Protein AF-A0A1G6W6Q6-F1 (afdb_monomer)

Radius of gyration: 18.56 Å; Cα contacts (8 Å, |Δi|>4): 272; chains: 1; bounding box: 42×44×49 Å

Structure (mmCIF, N/CA/C/O backbone):
data_AF-A0A1G6W6Q6-F1
#
_entry.id   AF-A0A1G6W6Q6-F1
#
loop_
_atom_site.group_PDB
_atom_site.id
_atom_site.type_symbol
_atom_site.label_atom_id
_atom_site.label_alt_id
_atom_site.label_comp_id
_atom_site.label_asym_id
_atom_site.label_entity_id
_atom_site.label_seq_id
_atom_site.pdbx_PDB_ins_code
_atom_site.Cartn_x
_atom_site.Cartn_y
_atom_site.Cartn_z
_atom_site.occupancy
_atom_site.B_iso_or_equiv
_atom_site.auth_seq_id
_atom_site.auth_comp_id
_atom_site.auth_asym_id
_atom_site.auth_atom_id
_atom_site.pdbx_PDB_model_num
ATOM 1 N N . MET A 1 1 ? -20.310 -3.390 26.754 1.00 44.12 1 MET A N 1
ATOM 2 C CA . MET A 1 1 ? -19.167 -2.464 26.661 1.00 44.12 1 MET A CA 1
ATOM 3 C C . MET A 1 1 ? -19.163 -1.954 25.241 1.00 44.12 1 MET A C 1
ATOM 5 O O . MET A 1 1 ? -19.332 -2.771 24.347 1.00 44.12 1 MET A O 1
ATOM 9 N N . VAL A 1 2 ? -19.128 -0.638 25.057 1.00 47.34 2 VAL A N 1
ATOM 10 C CA . VAL A 1 2 ? -18.984 -0.037 23.727 1.00 47.34 2 VAL A CA 1
ATOM 11 C C . VAL A 1 2 ? -17.555 -0.328 23.286 1.00 47.34 2 VAL A C 1
ATOM 13 O O . VAL A 1 2 ? -16.639 -0.127 24.080 1.00 47.34 2 VAL A O 1
ATOM 16 N N . ASP A 1 3 ? -17.380 -0.881 22.092 1.00 58.12 3 ASP A N 1
ATOM 17 C CA . ASP A 1 3 ? -16.055 -1.062 21.509 1.00 58.12 3 ASP A CA 1
ATOM 18 C C . ASP A 1 3 ? -15.496 0.328 21.179 1.00 58.12 3 ASP A C 1
ATOM 20 O O . ASP A 1 3 ? -16.006 1.016 20.298 1.00 58.12 3 ASP A O 1
ATOM 24 N N . GLU A 1 4 ? -14.501 0.784 21.940 1.00 55.19 4 GLU A N 1
ATOM 25 C CA . GLU A 1 4 ? -13.893 2.104 21.748 1.00 55.19 4 GLU A CA 1
ATOM 26 C C . GLU A 1 4 ? -1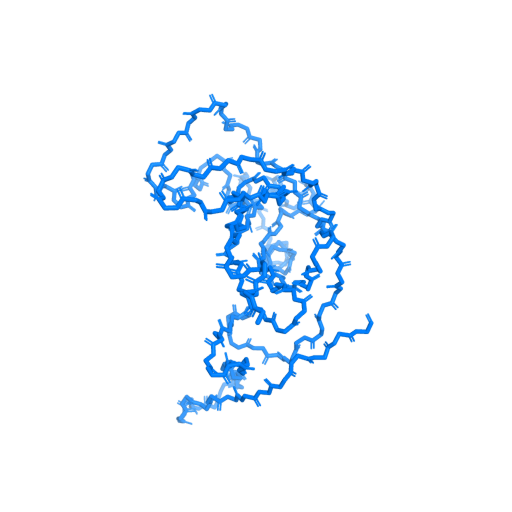3.212 2.234 20.376 1.00 55.19 4 GLU A C 1
ATOM 28 O O . GLU A 1 4 ? -13.096 3.349 19.869 1.00 55.19 4 GLU A O 1
ATOM 33 N N . ALA A 1 5 ? -12.809 1.124 19.738 1.00 61.00 5 ALA A N 1
ATOM 34 C CA . ALA A 1 5 ? -12.275 1.143 18.377 1.00 61.00 5 ALA A CA 1
ATOM 35 C C . ALA A 1 5 ? -13.367 1.410 17.330 1.00 61.00 5 ALA A C 1
ATOM 37 O O . ALA A 1 5 ? -13.094 2.054 16.318 1.00 61.00 5 ALA A O 1
ATOM 38 N N . ALA A 1 6 ? -14.614 0.999 17.592 1.00 67.12 6 ALA A N 1
ATOM 39 C CA . ALA A 1 6 ? -15.743 1.217 16.683 1.00 67.12 6 ALA A CA 1
ATOM 40 C C . ALA A 1 6 ? -16.108 2.705 16.510 1.00 67.12 6 ALA A C 1
ATOM 42 O O . ALA A 1 6 ? -16.776 3.062 15.543 1.00 67.12 6 ALA A O 1
ATOM 43 N N . ASN A 1 7 ? -15.638 3.575 17.412 1.00 83.00 7 ASN A N 1
ATOM 44 C CA . ASN A 1 7 ? -15.832 5.026 17.352 1.00 83.00 7 ASN A CA 1
ATOM 45 C C . ASN A 1 7 ? -14.557 5.779 16.942 1.00 83.00 7 ASN A C 1
ATOM 47 O O . ASN A 1 7 ? -14.392 6.947 17.293 1.00 83.00 7 ASN A O 1
ATOM 51 N N . LYS A 1 8 ? -13.636 5.137 16.218 1.00 88.00 8 LYS A N 1
ATOM 52 C CA . LYS A 1 8 ? -12.433 5.789 15.689 1.00 88.00 8 LYS A CA 1
ATOM 53 C C . LYS A 1 8 ? -12.425 5.790 14.170 1.00 88.00 8 LYS A C 1
ATOM 55 O O . LYS A 1 8 ? -12.821 4.822 13.529 1.00 88.00 8 LYS A O 1
ATOM 60 N N . LEU A 1 9 ? -11.932 6.883 13.599 1.00 89.00 9 LEU A N 1
ATOM 61 C CA . LEU A 1 9 ? -11.638 6.999 12.178 1.00 89.00 9 LEU A CA 1
ATOM 62 C C . LEU A 1 9 ? -10.120 7.019 11.986 1.00 89.00 9 LEU A C 1
ATOM 64 O O . LEU A 1 9 ? -9.434 7.913 12.483 1.00 89.00 9 LEU A O 1
ATOM 68 N N . PHE A 1 10 ? -9.618 6.048 11.229 1.00 90.69 10 PHE A N 1
ATOM 69 C CA . PHE A 1 10 ? -8.214 5.945 10.847 1.00 90.69 10 PHE A CA 1
ATOM 70 C C . PHE A 1 10 ? -8.039 6.414 9.405 1.00 90.69 10 PHE A C 1
ATOM 72 O O . PHE A 1 10 ? -8.774 5.986 8.515 1.00 90.69 10 PHE A O 1
ATOM 79 N N . VAL A 1 11 ? -7.081 7.311 9.174 1.00 90.56 11 VAL A N 1
ATOM 80 C CA . VAL A 1 11 ? -6.833 7.913 7.858 1.00 90.56 11 VAL A CA 1
ATOM 81 C C . VAL A 1 11 ? -5.345 7.878 7.546 1.00 90.56 11 VAL A C 1
ATOM 83 O O . VAL A 1 11 ? -4.521 8.217 8.390 1.00 90.56 11 VAL A O 1
ATOM 86 N N . VAL A 1 12 ? -5.015 7.513 6.309 1.00 90.06 12 VAL A N 1
ATOM 87 C CA . VAL A 1 12 ? -3.685 7.677 5.715 1.00 90.06 12 VA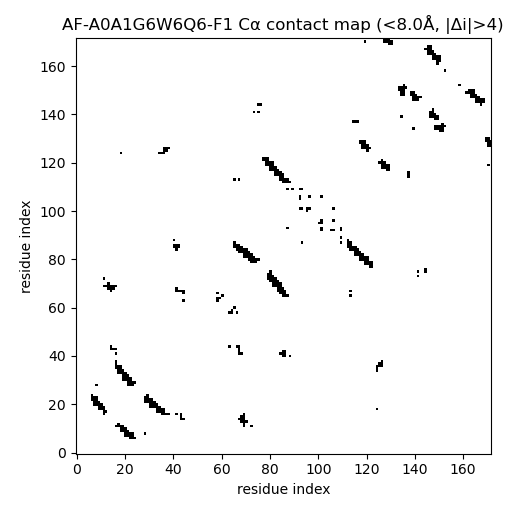L A CA 1
ATOM 88 C C . VAL A 1 12 ? -3.874 8.329 4.347 1.00 90.06 12 VAL A C 1
ATOM 90 O O . VAL A 1 12 ? -4.737 7.910 3.571 1.00 90.06 12 VAL A O 1
ATOM 93 N N . PHE A 1 13 ? -3.093 9.363 4.040 1.00 86.38 13 PHE A N 1
ATOM 94 C CA . PHE A 1 13 ? -3.148 10.019 2.733 1.00 86.38 13 PHE A CA 1
ATOM 95 C C . PHE A 1 13 ? -2.227 9.324 1.729 1.00 86.38 13 PHE A C 1
ATOM 97 O O . PHE A 1 13 ? -1.177 8.792 2.074 1.00 86.38 13 PHE A O 1
ATOM 104 N N . GLN A 1 14 ? -2.592 9.365 0.446 1.00 84.88 14 GLN A N 1
ATOM 105 C CA . GLN A 1 14 ? -1.884 8.614 -0.599 1.00 84.88 14 GLN A CA 1
ATOM 106 C C . GLN A 1 14 ? -0.385 8.929 -0.701 1.00 84.88 14 GLN A C 1
ATOM 108 O O . GLN A 1 14 ? 0.396 8.040 -1.021 1.00 84.88 14 GLN A O 1
ATOM 113 N N . ASN A 1 15 ? 0.021 10.173 -0.446 1.00 81.12 15 ASN A N 1
ATOM 114 C CA . ASN A 1 15 ? 1.402 10.633 -0.619 1.00 81.12 15 ASN A CA 1
ATOM 115 C C . ASN A 1 15 ? 2.136 10.869 0.707 1.00 81.12 15 ASN A C 1
ATOM 117 O O . ASN A 1 15 ? 3.234 11.414 0.683 1.00 81.12 15 ASN A O 1
ATOM 121 N N . GLU A 1 16 ? 1.545 10.492 1.840 1.00 84.62 16 GLU A N 1
ATOM 122 C CA . GLU A 1 16 ? 2.078 10.800 3.164 1.00 84.62 16 GLU A CA 1
ATOM 123 C C . GLU A 1 16 ? 1.996 9.557 4.061 1.00 84.62 16 GLU A C 1
ATOM 125 O O . GLU A 1 16 ? 0.896 9.058 4.314 1.00 84.62 16 GLU A O 1
ATOM 130 N N . PRO A 1 17 ? 3.130 9.041 4.571 1.00 89.75 17 PRO A N 1
ATOM 131 C CA . PRO A 1 17 ? 3.145 7.841 5.393 1.00 89.75 17 PRO A CA 1
ATOM 132 C C . PRO A 1 17 ? 2.850 8.210 6.855 1.00 89.75 17 PRO A C 1
ATOM 134 O O . PRO A 1 17 ? 3.680 8.022 7.741 1.00 89.75 17 PRO A O 1
ATOM 137 N N . VAL A 1 18 ? 1.682 8.801 7.112 1.00 90.94 18 VAL A N 1
ATOM 138 C CA . VAL A 1 18 ? 1.230 9.204 8.451 1.00 90.94 18 VAL A CA 1
ATOM 139 C C . VAL A 1 18 ? -0.142 8.597 8.719 1.00 90.94 18 VAL A C 1
ATOM 141 O O . VAL A 1 18 ? -1.073 8.784 7.938 1.00 90.94 18 VAL A O 1
ATOM 144 N N . LEU A 1 19 ? -0.259 7.875 9.837 1.00 93.00 19 LEU A N 1
ATOM 145 C CA . LEU A 1 19 ? -1.530 7.407 10.376 1.00 93.00 19 LEU A CA 1
ATOM 146 C C . LEU A 1 19 ? -2.131 8.506 11.245 1.00 93.00 19 LEU A C 1
ATOM 148 O O . LEU A 1 19 ? -1.576 8.855 12.290 1.00 93.00 19 LEU A O 1
ATOM 152 N N . TYR A 1 20 ? -3.285 9.010 10.832 1.00 92.62 20 TYR A N 1
ATOM 153 C CA . TYR A 1 20 ? -4.107 9.904 11.631 1.00 92.62 20 TYR A CA 1
ATOM 154 C C . TYR A 1 20 ? -5.220 9.108 12.296 1.00 92.62 20 TYR A C 1
ATOM 156 O O . TYR A 1 20 ? -5.932 8.353 11.633 1.00 92.62 20 TYR A O 1
ATOM 164 N N . THR A 1 21 ? -5.387 9.311 13.599 1.00 92.38 21 THR A N 1
ATOM 165 C CA . THR A 1 21 ? -6.489 8.740 14.373 1.00 92.38 21 THR A CA 1
ATOM 166 C C . THR A 1 21 ? -7.398 9.864 14.827 1.00 92.38 21 THR A C 1
ATOM 168 O O . THR A 1 21 ? -6.944 10.818 15.463 1.00 92.38 21 THR A O 1
ATOM 171 N N . TYR A 1 22 ? -8.681 9.745 14.512 1.00 92.00 22 TYR A N 1
ATOM 172 C CA . TYR A 1 22 ? -9.715 10.677 14.928 1.00 92.00 22 TYR A CA 1
ATOM 173 C C . TYR A 1 22 ? -10.732 9.976 15.826 1.00 92.00 22 TYR A C 1
ATOM 175 O O . TYR A 1 22 ? -11.167 8.866 15.519 1.00 92.00 22 TYR A O 1
ATOM 183 N N . ALA A 1 23 ? -11.177 10.659 16.877 1.00 91.12 23 ALA A N 1
ATOM 184 C CA . ALA A 1 23 ? -12.398 10.306 17.584 1.00 91.12 23 ALA A CA 1
ATOM 185 C C . ALA A 1 23 ? -13.583 10.598 16.661 1.00 91.12 23 ALA A C 1
ATOM 187 O O . ALA A 1 23 ? -13.746 11.731 16.195 1.00 91.12 23 ALA A O 1
ATOM 188 N N . TRP A 1 24 ? -14.399 9.588 16.378 1.00 85.62 24 TRP A N 1
ATOM 189 C CA . TRP A 1 24 ? -15.562 9.710 15.512 1.00 85.62 24 TRP A CA 1
ATOM 190 C C . TRP A 1 24 ? -16.811 10.039 16.338 1.00 85.62 24 TRP A C 1
ATOM 192 O O . TRP A 1 24 ? -17.432 9.158 16.927 1.00 85.62 24 TRP A O 1
ATOM 202 N N . ASN A 1 25 ? -17.177 11.324 16.370 1.00 81.06 25 ASN A N 1
ATOM 203 C CA . ASN A 1 25 ? -18.295 11.847 17.161 1.00 81.06 25 ASN A CA 1
ATOM 204 C C . ASN A 1 25 ? -19.407 12.386 16.245 1.00 81.06 25 ASN A C 1
ATOM 206 O O . ASN A 1 25 ? -19.477 13.589 16.002 1.00 81.06 25 ASN A O 1
ATOM 210 N N . ASP A 1 26 ? -20.247 11.501 15.698 1.00 72.44 26 ASP A N 1
ATOM 211 C CA . ASP A 1 26 ? -21.484 11.847 14.968 1.00 72.44 26 ASP A CA 1
ATOM 212 C C . ASP A 1 26 ? -21.351 12.995 13.937 1.00 72.44 26 ASP A C 1
ATOM 214 O O . ASP A 1 26 ? -22.210 13.870 13.822 1.00 72.44 26 ASP A O 1
ATOM 218 N N . GLY A 1 27 ? -20.269 12.973 13.150 1.00 76.25 27 GLY A N 1
ATOM 219 C CA . GLY A 1 27 ? -20.038 13.900 12.034 1.00 76.25 27 GLY A CA 1
ATOM 220 C C . GLY A 1 27 ? -19.043 15.032 12.303 1.00 76.25 27 GLY A C 1
ATOM 221 O O . GLY A 1 27 ? -18.691 15.739 11.360 1.00 76.25 27 GLY A O 1
ATOM 222 N N . GLU A 1 28 ? -18.534 15.171 13.530 1.00 85.25 28 GLU A N 1
ATOM 223 C CA . GLU A 1 28 ? -17.446 16.102 13.858 1.00 85.25 28 GLU A CA 1
ATOM 224 C C . GLU A 1 28 ? -16.209 15.340 14.370 1.00 85.25 28 GLU A C 1
ATOM 226 O O . GLU A 1 28 ? -15.989 15.226 15.581 1.00 85.25 28 GLU A O 1
ATOM 231 N N . PRO A 1 29 ? -15.401 14.755 13.463 1.00 87.81 29 PRO A N 1
ATOM 232 C CA . PRO A 1 29 ? -14.204 14.025 13.856 1.00 87.81 29 PRO A CA 1
ATOM 233 C C . PRO A 1 29 ? -13.165 14.953 14.494 1.00 87.81 29 PRO A C 1
ATOM 235 O O . PRO A 1 29 ? -12.804 15.984 13.925 1.00 87.81 29 PRO A O 1
ATOM 238 N N . GLN A 1 30 ? -12.636 14.557 15.651 1.00 91.75 30 GLN A N 1
ATOM 239 C CA . GLN A 1 30 ? -11.568 15.286 16.345 1.00 91.75 30 GLN A CA 1
ATOM 240 C C . GLN A 1 30 ? -10.260 14.510 16.267 1.00 91.75 30 GLN A C 1
ATOM 242 O O . GLN A 1 30 ? -10.236 13.321 16.569 1.00 91.75 30 GLN A O 1
ATOM 247 N N . LEU A 1 31 ? -9.174 15.172 15.858 1.00 92.81 31 LEU A N 1
ATOM 248 C CA . LEU A 1 31 ? -7.858 14.539 15.765 1.00 92.81 31 LEU A CA 1
ATOM 249 C C . LEU A 1 31 ? -7.363 14.156 17.166 1.00 92.81 31 LEU A C 1
ATOM 251 O O . LEU A 1 31 ? -7.160 15.032 18.005 1.00 92.81 31 LEU A O 1
ATOM 255 N N . GLU A 1 32 ? -7.132 12.866 17.396 1.00 92.69 32 GLU A N 1
ATOM 256 C CA . GLU A 1 32 ? -6.547 12.344 18.635 1.00 92.69 32 GLU A CA 1
ATOM 257 C C . GLU A 1 32 ? -5.031 12.190 18.513 1.00 92.69 32 GLU A C 1
ATOM 259 O O . GLU A 1 32 ? -4.288 12.536 19.432 1.00 92.69 32 GLU A O 1
ATOM 264 N N . SER A 1 33 ? -4.555 11.660 17.382 1.00 92.62 33 SER A N 1
ATOM 265 C CA . SER A 1 33 ? -3.133 11.396 17.175 1.00 92.62 33 SER A CA 1
ATOM 266 C C . SER A 1 33 ? -2.738 11.414 15.700 1.00 92.62 33 SER A C 1
ATOM 268 O O . SER A 1 33 ? -3.544 11.161 14.805 1.00 92.62 33 SER A O 1
ATOM 270 N N . SER A 1 34 ? -1.461 11.697 15.458 1.00 94.19 34 SER A N 1
ATOM 271 C CA . SER A 1 34 ? -0.809 11.556 14.158 1.00 94.19 34 SER A CA 1
ATOM 272 C C . SER A 1 34 ? 0.547 10.894 14.370 1.00 94.19 34 SER A C 1
ATOM 274 O O . SER A 1 34 ? 1.373 11.431 15.118 1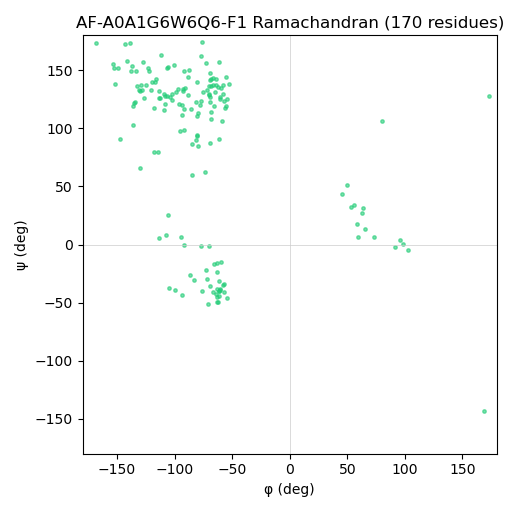.00 94.19 34 SER A O 1
ATOM 276 N N . LYS A 1 35 ? 0.795 9.749 13.734 1.00 93.94 35 LYS A N 1
ATOM 277 C CA . LYS A 1 35 ? 2.062 9.020 13.864 1.00 93.94 35 LYS A CA 1
ATOM 278 C C . LYS A 1 35 ? 2.627 8.671 12.494 1.00 93.94 35 LYS A C 1
ATOM 280 O O . LYS A 1 35 ? 1.912 8.171 11.631 1.00 93.94 35 LYS A O 1
ATOM 285 N N . ARG A 1 36 ? 3.919 8.946 12.299 1.00 91.75 36 ARG A N 1
ATOM 286 C CA . ARG A 1 36 ? 4.638 8.549 11.085 1.00 91.75 36 ARG A CA 1
ATOM 287 C C . ARG A 1 36 ? 4.789 7.029 11.052 1.00 91.75 36 ARG A C 1
ATOM 289 O O . ARG A 1 36 ? 5.106 6.419 12.071 1.00 91.75 36 ARG A O 1
ATOM 296 N N . ILE A 1 37 ? 4.545 6.458 9.883 1.00 93.62 37 ILE A N 1
ATOM 297 C CA . ILE A 1 37 ? 4.645 5.039 9.575 1.00 93.62 37 ILE A CA 1
ATOM 298 C C . ILE A 1 37 ? 5.955 4.828 8.816 1.00 93.62 37 ILE A C 1
ATOM 300 O O . ILE A 1 37 ? 6.189 5.448 7.778 1.00 93.62 37 ILE A O 1
ATOM 304 N N . GLU A 1 38 ? 6.809 3.940 9.308 1.00 92.25 38 GLU A N 1
ATOM 305 C CA . GLU A 1 38 ? 8.089 3.645 8.663 1.00 92.25 38 GLU A CA 1
ATOM 306 C C . GLU A 1 38 ? 7.896 2.584 7.571 1.00 92.25 38 GLU A C 1
ATOM 308 O O . GLU A 1 38 ? 8.019 1.384 7.814 1.00 92.25 38 GLU A O 1
ATOM 313 N N . LEU A 1 39 ? 7.550 3.029 6.359 1.00 91.88 39 LEU A N 1
ATOM 314 C CA . LEU A 1 39 ? 7.352 2.162 5.194 1.00 91.88 39 LEU A CA 1
ATOM 315 C C . LEU A 1 39 ? 8.653 2.024 4.382 1.00 91.88 39 LEU A C 1
ATOM 317 O O . LEU A 1 39 ? 9.117 3.007 3.796 1.00 91.88 39 LEU A O 1
ATOM 321 N N . PRO A 1 40 ? 9.241 0.816 4.271 1.00 86.56 40 PRO A N 1
ATOM 322 C CA . PRO A 1 40 ? 10.483 0.616 3.529 1.00 86.56 40 PRO A CA 1
ATOM 323 C C . PRO A 1 40 ? 10.393 1.075 2.069 1.00 86.56 40 PRO A C 1
ATOM 325 O O . PRO A 1 40 ? 9.555 0.582 1.306 1.00 86.56 40 PRO A O 1
ATOM 328 N N . GLY A 1 41 ? 11.290 1.986 1.678 1.00 84.31 41 GLY A N 1
ATOM 329 C CA . GLY A 1 41 ? 11.388 2.542 0.322 1.00 84.31 41 GLY A CA 1
ATOM 330 C C . GLY A 1 41 ? 10.284 3.539 -0.047 1.00 84.31 41 GLY A C 1
ATOM 331 O O . GLY A 1 41 ? 10.193 3.941 -1.207 1.00 84.31 41 GLY A O 1
ATOM 332 N N . PHE A 1 42 ? 9.417 3.917 0.896 1.00 88.50 42 PHE A N 1
ATOM 333 C CA . PHE A 1 42 ? 8.427 4.960 0.665 1.00 88.50 42 PHE A CA 1
ATOM 334 C C . PHE A 1 42 ? 9.075 6.333 0.835 1.00 88.50 42 PHE A C 1
ATOM 336 O O . PHE A 1 42 ? 9.591 6.663 1.901 1.00 88.50 42 PHE A O 1
ATOM 343 N N . GLU A 1 43 ? 8.993 7.156 -0.203 1.00 84.06 43 GLU A N 1
ATOM 344 C CA . GLU A 1 43 ? 9.430 8.546 -0.164 1.00 84.06 43 GLU A CA 1
ATOM 345 C C . GLU A 1 43 ? 8.308 9.443 -0.672 1.00 84.06 43 GLU A C 1
ATOM 347 O O . GLU A 1 43 ? 7.703 9.176 -1.712 1.00 84.06 43 GLU A O 1
ATOM 352 N N . GLU A 1 44 ? 8.039 10.522 0.057 1.00 77.19 44 GLU A N 1
ATOM 353 C CA . GLU A 1 44 ? 7.038 11.513 -0.330 1.00 77.19 44 GLU A CA 1
ATOM 354 C C . GLU A 1 44 ? 7.377 12.090 -1.714 1.00 77.19 44 GLU A C 1
ATOM 356 O O . GLU A 1 44 ? 8.537 12.354 -2.050 1.00 77.19 44 GLU A O 1
ATOM 361 N N . ASN A 1 45 ? 6.356 12.251 -2.559 1.00 72.81 45 ASN A N 1
ATOM 362 C CA . ASN A 1 45 ? 6.592 12.606 -3.950 1.00 72.81 45 ASN A CA 1
ATOM 363 C C . ASN A 1 45 ? 7.129 14.041 -4.089 1.00 72.81 45 ASN A C 1
ATOM 365 O O . ASN A 1 45 ? 6.511 14.999 -3.628 1.00 72.81 45 ASN A O 1
ATOM 369 N N . LYS A 1 46 ? 8.257 14.205 -4.793 1.00 65.62 46 LYS A N 1
ATOM 370 C CA . LYS A 1 46 ? 8.817 15.527 -5.117 1.00 65.62 46 LYS A CA 1
ATOM 371 C C . LYS A 1 46 ? 7.871 16.271 -6.073 1.00 65.62 46 LYS A C 1
ATOM 373 O O . LYS A 1 46 ? 7.375 15.683 -7.028 1.00 65.62 46 LYS A O 1
ATOM 378 N N . GLY A 1 47 ? 7.649 17.565 -5.832 1.00 55.75 47 GLY A N 1
ATOM 379 C CA . GLY A 1 47 ? 6.941 18.459 -6.764 1.00 55.75 47 GLY A CA 1
ATOM 380 C C . GLY A 1 47 ? 5.441 18.663 -6.521 1.00 55.75 47 GLY A C 1
ATOM 381 O O . GLY A 1 47 ? 4.811 19.377 -7.295 1.00 55.75 47 GLY A O 1
ATOM 382 N N . TRP A 1 48 ? 4.867 18.100 -5.456 1.00 55.50 48 TRP A N 1
ATOM 383 C CA . TRP A 1 48 ? 3.483 18.387 -5.068 1.00 55.50 48 TRP A CA 1
ATOM 384 C C . TRP A 1 48 ? 3.482 19.520 -4.037 1.00 55.50 48 TRP A C 1
ATOM 386 O O . TRP A 1 48 ? 3.981 19.350 -2.926 1.00 55.50 48 TRP A O 1
ATOM 396 N N . GLU A 1 49 ? 2.976 20.699 -4.408 1.00 53.34 49 GLU A N 1
ATOM 397 C CA . GLU A 1 49 ? 2.832 21.804 -3.454 1.00 53.34 49 GLU A CA 1
ATOM 398 C C . GLU A 1 49 ? 1.783 21.465 -2.384 1.00 53.34 49 GLU A C 1
ATOM 400 O O . GLU A 1 49 ? 0.748 20.851 -2.667 1.00 53.34 49 GLU A O 1
ATOM 405 N N . VAL A 1 50 ? 2.037 21.909 -1.150 1.00 46.78 50 VAL A N 1
ATOM 406 C CA . VAL A 1 50 ? 1.091 21.787 -0.034 1.00 46.78 50 VAL A CA 1
ATOM 407 C C . VAL A 1 50 ? -0.238 22.438 -0.432 1.00 46.78 50 VAL A C 1
ATOM 409 O O . VAL A 1 50 ? -0.289 23.631 -0.718 1.00 46.78 50 VAL A O 1
ATOM 412 N N . GLY A 1 51 ? -1.320 21.653 -0.445 1.00 46.88 51 GLY A N 1
ATOM 413 C CA . GLY A 1 51 ? -2.664 22.123 -0.799 1.00 46.88 51 GLY A CA 1
ATOM 414 C C . GLY A 1 51 ? -3.111 21.841 -2.238 1.00 46.88 51 GLY A C 1
ATOM 415 O O . GLY A 1 51 ? -4.248 22.171 -2.578 1.00 46.88 51 GLY A O 1
ATOM 416 N N . GLN A 1 52 ? -2.295 21.188 -3.076 1.00 46.91 52 GLN A N 1
ATOM 417 C CA . GLN A 1 52 ? -2.783 20.641 -4.347 1.00 46.91 52 GLN A CA 1
ATOM 418 C C . GLN A 1 52 ? -3.730 19.454 -4.105 1.00 46.91 52 GLN A C 1
ATOM 420 O O . GLN A 1 52 ? -3.329 18.293 -4.111 1.00 46.91 52 GLN A O 1
ATOM 425 N N . ILE A 1 53 ? -5.020 19.742 -3.921 1.00 45.09 53 ILE A N 1
ATOM 426 C CA . ILE A 1 53 ? -6.089 18.743 -4.021 1.00 45.09 53 ILE A CA 1
ATOM 427 C C . ILE A 1 53 ? -6.367 18.542 -5.512 1.00 45.09 53 ILE A C 1
ATOM 429 O O . ILE A 1 53 ? -7.249 19.177 -6.090 1.00 45.09 53 ILE A O 1
ATOM 433 N N . GLN A 1 54 ? -5.596 17.678 -6.168 1.00 46.75 54 GLN A N 1
ATOM 434 C CA . GLN A 1 54 ? -6.003 17.188 -7.479 1.00 46.75 54 GLN A CA 1
ATOM 435 C C . GLN A 1 54 ? -7.045 16.091 -7.270 1.00 46.75 54 GLN A C 1
ATOM 437 O O . GLN A 1 54 ? -6.746 15.019 -6.746 1.00 46.75 54 GLN A O 1
ATOM 442 N N . MET A 1 55 ? -8.286 16.355 -7.683 1.00 42.16 55 MET A N 1
ATOM 443 C CA . MET A 1 55 ? -9.279 15.296 -7.839 1.00 42.16 55 MET A CA 1
ATOM 444 C C . MET A 1 55 ? -8.744 14.279 -8.855 1.00 42.16 55 MET A C 1
ATOM 446 O O . MET A 1 55 ? -8.707 14.549 -10.051 1.00 42.16 55 MET A O 1
ATOM 450 N N . ALA A 1 56 ? -8.321 13.116 -8.361 1.00 40.97 56 ALA A N 1
ATOM 451 C CA . ALA A 1 56 ? -8.081 11.903 -9.137 1.00 40.97 56 ALA A CA 1
ATOM 452 C C . ALA A 1 56 ? -7.139 12.020 -10.359 1.00 40.97 56 ALA A C 1
ATOM 454 O O . ALA A 1 56 ? -7.306 11.268 -11.321 1.00 40.97 56 ALA A O 1
ATOM 455 N N . GLN A 1 57 ? -6.114 12.885 -10.351 1.00 43.50 57 GLN A N 1
ATOM 456 C CA . GLN A 1 57 ? -4.997 12.706 -11.291 1.00 43.50 57 GLN A CA 1
ATOM 457 C C . GLN A 1 57 ? -4.040 11.636 -10.750 1.00 43.50 57 GLN A C 1
ATOM 459 O O . GLN A 1 57 ? -3.153 11.863 -9.931 1.00 43.50 57 GLN A O 1
ATOM 464 N N . ILE A 1 58 ? -4.287 10.411 -11.222 1.00 50.34 58 ILE A N 1
ATOM 465 C CA . ILE A 1 58 ? -3.674 9.149 -10.786 1.00 50.34 58 ILE A CA 1
ATOM 466 C C . ILE A 1 58 ? -2.192 9.048 -11.191 1.00 50.34 58 ILE A C 1
ATOM 468 O O . ILE A 1 58 ? -1.554 8.076 -10.842 1.00 50.34 58 ILE A O 1
ATOM 472 N N . THR A 1 59 ? -1.583 10.009 -11.877 1.00 52.16 59 THR A N 1
ATOM 473 C CA . THR A 1 59 ? -0.126 10.131 -12.123 1.00 52.16 59 THR A CA 1
ATOM 474 C C . THR A 1 59 ? 0.038 11.287 -13.093 1.00 52.16 59 THR A C 1
ATOM 476 O O . THR A 1 59 ? -0.586 11.280 -14.152 1.00 52.16 59 THR A O 1
ATOM 479 N N . ASP A 1 60 ? 0.891 12.258 -12.786 1.00 60.69 60 ASP A N 1
ATOM 480 C CA . ASP A 1 60 ? 1.508 13.000 -13.875 1.00 60.69 60 ASP A CA 1
ATOM 481 C C . ASP A 1 60 ? 2.673 12.148 -14.378 1.00 60.69 60 ASP A C 1
ATOM 483 O O . ASP A 1 60 ? 3.786 12.249 -13.871 1.00 60.69 60 ASP A O 1
ATOM 487 N N . GLN A 1 61 ? 2.408 11.270 -15.350 1.00 61.91 61 GLN A N 1
ATOM 488 C CA . GLN A 1 61 ? 3.443 10.409 -15.934 1.00 61.91 61 GLN A CA 1
ATOM 489 C C . GLN A 1 61 ? 4.589 11.201 -16.580 1.00 61.91 61 GLN A C 1
ATOM 491 O O . GLN A 1 61 ? 5.632 10.620 -16.872 1.00 61.91 61 GLN A O 1
ATOM 496 N N . SER A 1 62 ? 4.399 12.502 -16.829 1.00 64.62 62 SER A N 1
ATOM 497 C CA . SER A 1 62 ? 5.449 13.365 -17.362 1.00 64.62 62 SER A CA 1
ATOM 498 C C . SER A 1 62 ? 6.386 13.895 -16.276 1.00 64.62 62 SER A C 1
ATOM 500 O O . SER A 1 62 ? 7.571 14.071 -16.549 1.00 64.62 62 SER A O 1
ATOM 502 N N . THR A 1 63 ? 5.882 14.080 -15.051 1.00 69.19 63 THR A N 1
ATOM 503 C CA . THR A 1 63 ? 6.655 14.621 -13.923 1.00 69.19 63 THR A CA 1
ATOM 504 C C . THR A 1 63 ? 7.157 13.525 -12.978 1.00 69.19 63 THR A C 1
ATOM 506 O O . THR A 1 63 ? 8.287 13.592 -12.507 1.00 69.19 63 THR A O 1
ATOM 509 N N . GLU A 1 64 ? 6.343 12.503 -12.707 1.00 77.81 64 GLU A N 1
ATOM 510 C CA . GLU A 1 64 ? 6.679 11.388 -11.819 1.00 77.81 64 GLU A CA 1
ATOM 511 C C . GLU A 1 64 ? 5.999 10.091 -12.308 1.00 77.81 64 GLU A C 1
ATOM 513 O O . GLU A 1 64 ? 4.848 9.814 -11.946 1.00 77.81 64 GLU A O 1
ATOM 518 N N . PRO A 1 65 ? 6.669 9.299 -13.167 1.00 78.88 65 PRO A N 1
ATOM 519 C CA . PRO A 1 65 ? 6.101 8.078 -13.735 1.00 78.88 65 PRO A CA 1
ATOM 520 C C . PRO A 1 65 ? 5.983 6.914 -12.741 1.00 78.88 65 PRO A C 1
ATOM 522 O O . PRO A 1 65 ? 5.157 6.032 -12.972 1.00 78.88 65 PRO A O 1
ATOM 525 N N . PHE A 1 66 ? 6.756 6.903 -11.647 1.00 84.62 66 PHE A N 1
ATOM 526 C CA . PHE A 1 66 ? 6.731 5.829 -10.645 1.00 84.62 66 PHE A CA 1
ATOM 527 C C . PHE A 1 66 ? 6.592 6.380 -9.216 1.00 84.62 66 PHE A C 1
ATOM 529 O O . PHE A 1 66 ? 7.496 6.231 -8.392 1.00 84.62 66 PHE A O 1
ATOM 536 N N . PRO A 1 67 ? 5.451 7.008 -8.887 1.00 82.81 67 PRO A N 1
ATOM 537 C CA . PRO A 1 67 ? 5.254 7.610 -7.578 1.00 82.81 67 PRO A CA 1
ATOM 538 C C . PRO A 1 67 ? 5.142 6.551 -6.475 1.00 82.81 67 PRO A C 1
ATOM 540 O O . PRO A 1 67 ? 4.457 5.532 -6.628 1.00 82.81 67 PRO A O 1
ATOM 543 N N . ALA A 1 68 ? 5.724 6.850 -5.312 1.00 86.50 68 ALA A N 1
ATOM 544 C CA . ALA A 1 68 ? 5.409 6.118 -4.091 1.00 86.50 68 ALA A CA 1
ATOM 545 C C . ALA A 1 68 ? 4.003 6.507 -3.635 1.00 86.50 68 ALA A C 1
ATOM 547 O O . ALA A 1 68 ? 3.662 7.696 -3.658 1.00 86.50 68 ALA A O 1
ATOM 548 N N . ARG A 1 69 ? 3.169 5.519 -3.294 1.00 87.19 69 ARG A N 1
ATOM 549 C CA . ARG A 1 69 ? 1.754 5.747 -2.976 1.00 87.19 69 ARG A CA 1
ATOM 550 C C . ARG A 1 69 ? 1.189 4.732 -2.018 1.00 87.19 69 ARG A C 1
ATOM 552 O O . ARG A 1 69 ? 1.389 3.542 -2.214 1.00 87.19 69 ARG A O 1
ATOM 559 N N . ILE A 1 70 ? 0.398 5.207 -1.070 1.00 89.12 70 ILE A N 1
ATOM 560 C CA . ILE A 1 70 ? -0.513 4.382 -0.285 1.00 89.12 70 ILE A CA 1
ATOM 561 C C . ILE A 1 70 ? -1.724 4.079 -1.165 1.00 89.12 70 ILE A C 1
ATOM 563 O O . ILE A 1 70 ? -2.357 4.987 -1.708 1.00 89.12 70 ILE A O 1
ATOM 567 N N . GLN A 1 71 ? -1.999 2.796 -1.357 1.00 88.31 71 GLN A N 1
ATOM 568 C CA . GLN A 1 71 ? -3.007 2.292 -2.287 1.00 88.31 71 GLN A CA 1
ATOM 569 C C . GLN A 1 71 ? -4.263 1.814 -1.562 1.00 88.31 71 GLN A C 1
ATOM 571 O O . GLN A 1 71 ? -5.364 2.026 -2.063 1.00 88.31 71 GLN A O 1
ATOM 576 N N . ALA A 1 72 ? -4.099 1.197 -0.392 1.00 88.69 72 ALA A N 1
ATOM 577 C CA . ALA A 1 72 ? -5.203 0.694 0.415 1.00 88.69 72 ALA A CA 1
ATOM 578 C C . ALA A 1 72 ? -4.832 0.655 1.902 1.00 88.69 72 ALA A C 1
ATOM 580 O O . ALA A 1 72 ? -3.659 0.489 2.248 1.00 88.69 72 ALA A O 1
ATOM 581 N N . LEU A 1 73 ? -5.853 0.779 2.749 1.00 90.94 73 LEU A N 1
ATOM 582 C CA . LEU A 1 73 ? -5.797 0.568 4.191 1.00 90.94 73 LEU A CA 1
ATOM 583 C C . LEU A 1 73 ? -7.033 -0.250 4.579 1.00 90.94 73 LEU A C 1
ATOM 585 O O . LEU A 1 73 ? -8.138 0.285 4.624 1.00 90.94 73 LEU A O 1
ATOM 589 N N . GLU A 1 74 ? -6.842 -1.542 4.816 1.00 90.56 74 GLU A N 1
ATOM 590 C CA . GLU A 1 74 ? -7.920 -2.491 5.104 1.00 90.56 74 GLU A CA 1
ATOM 591 C C . GLU A 1 74 ? -7.876 -2.896 6.576 1.00 90.56 74 GLU A C 1
ATOM 593 O O . GLU A 1 74 ? -6.831 -3.321 7.069 1.00 90.56 74 GLU A O 1
ATOM 598 N N . ALA A 1 75 ? -8.996 -2.778 7.286 1.00 87.94 75 ALA A N 1
ATOM 599 C CA . ALA A 1 75 ? -9.080 -3.218 8.675 1.00 87.94 75 ALA A CA 1
ATOM 600 C C . ALA A 1 75 ? -9.044 -4.751 8.760 1.00 87.94 75 ALA A C 1
ATOM 602 O O . ALA A 1 75 ? -9.716 -5.446 7.996 1.00 87.94 75 ALA A O 1
ATOM 603 N N . VAL A 1 76 ? -8.267 -5.270 9.707 1.00 87.81 76 VAL A N 1
ATOM 604 C CA . VAL A 1 76 ? -8.166 -6.700 10.020 1.00 87.81 76 VAL A CA 1
ATOM 605 C C . VAL A 1 76 ? -8.112 -6.891 11.536 1.00 87.81 76 VAL A C 1
ATOM 607 O O . VAL A 1 76 ? -8.035 -5.927 12.299 1.00 87.81 76 VAL A O 1
ATOM 610 N N . GLU A 1 77 ? -8.151 -8.140 11.998 1.00 82.88 77 GLU A N 1
ATOM 611 C CA . GLU A 1 77 ? -8.016 -8.433 13.423 1.00 82.88 77 GLU A CA 1
ATOM 612 C C . GLU A 1 77 ? -6.722 -7.810 13.985 1.00 82.88 77 GLU A C 1
ATOM 614 O O . GLU A 1 77 ? -5.629 -8.053 13.474 1.00 82.88 77 GLU A O 1
ATOM 619 N N . ASN A 1 78 ? -6.856 -7.006 15.044 1.00 83.62 78 ASN A N 1
ATOM 620 C CA . ASN A 1 78 ? -5.762 -6.335 15.759 1.00 83.62 78 ASN A CA 1
ATOM 621 C C . ASN A 1 78 ? -4.968 -5.269 14.971 1.00 83.62 78 ASN A C 1
ATOM 623 O O . ASN A 1 78 ? -3.920 -4.833 15.449 1.00 83.62 78 ASN A O 1
ATOM 627 N N . GLY A 1 79 ? -5.444 -4.803 13.811 1.00 90.06 79 GLY A N 1
ATOM 628 C CA . GLY A 1 79 ? -4.750 -3.743 13.075 1.00 90.06 79 GLY A CA 1
ATOM 629 C C . GLY A 1 79 ? -5.262 -3.516 11.657 1.00 90.06 79 GLY A C 1
ATOM 630 O O . GLY A 1 79 ? -6.458 -3.604 11.379 1.00 90.06 79 GLY A O 1
ATOM 631 N N . PHE A 1 80 ? -4.335 -3.207 10.754 1.00 92.00 80 PHE A N 1
ATOM 632 C CA . PHE A 1 80 ? -4.627 -2.880 9.363 1.00 92.00 80 PHE A CA 1
ATOM 633 C C . PHE A 1 80 ? -3.633 -3.537 8.413 1.00 92.00 80 PHE A C 1
ATOM 635 O O . PHE A 1 80 ? -2.454 -3.683 8.725 1.00 92.00 80 PHE A O 1
ATOM 642 N N . LEU A 1 81 ? -4.090 -3.861 7.208 1.00 92.81 81 LEU A N 1
ATOM 643 C CA . LEU A 1 81 ? -3.220 -4.121 6.071 1.00 92.81 81 LEU A CA 1
ATOM 644 C C . LEU A 1 81 ? -3.084 -2.854 5.242 1.00 92.81 81 LEU A C 1
ATOM 646 O O . LEU A 1 81 ? -4.071 -2.324 4.732 1.00 92.81 81 LEU A O 1
ATOM 650 N N . LEU A 1 82 ? -1.850 -2.387 5.087 1.00 93.25 82 LEU A N 1
ATOM 651 C CA . LEU A 1 82 ? -1.518 -1.212 4.296 1.00 93.25 82 LEU A CA 1
ATOM 652 C C . LEU A 1 82 ? -0.780 -1.655 3.034 1.00 93.25 82 LEU A C 1
ATO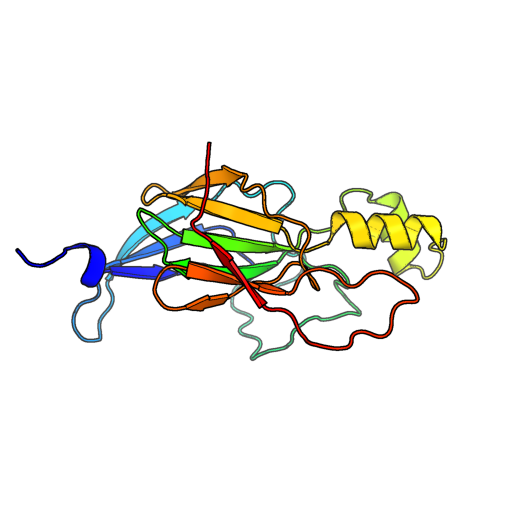M 654 O O . LEU A 1 82 ? 0.322 -2.198 3.106 1.00 93.25 82 LEU A O 1
ATOM 658 N N . SER A 1 83 ? -1.393 -1.407 1.876 1.00 92.38 83 SER A N 1
ATOM 659 C CA . SER A 1 83 ? -0.784 -1.650 0.563 1.00 92.38 83 SER A CA 1
ATOM 660 C C . SER A 1 83 ? -0.183 -0.363 0.015 1.00 92.38 83 SER A C 1
ATOM 662 O O . SER A 1 83 ? -0.842 0.679 0.033 1.00 92.38 83 SER A O 1
ATOM 664 N N . TYR A 1 84 ? 1.046 -0.414 -0.495 1.00 91.56 84 TYR A N 1
ATOM 665 C CA . TYR A 1 84 ? 1.738 0.752 -1.035 1.00 91.56 84 TYR A CA 1
ATOM 666 C C . TYR A 1 84 ? 2.713 0.408 -2.168 1.00 91.56 84 TYR A C 1
ATOM 668 O O . TYR A 1 84 ? 3.281 -0.678 -2.208 1.00 91.56 84 TYR A O 1
ATOM 676 N N . SER A 1 85 ? 2.943 1.346 -3.085 1.00 90.31 85 SER A N 1
ATOM 677 C CA . SER A 1 85 ? 4.049 1.302 -4.050 1.00 90.31 85 SER A CA 1
ATOM 678 C C . SER A 1 85 ? 5.193 2.201 -3.596 1.00 90.31 85 SER A C 1
ATOM 680 O O . SER A 1 85 ? 4.985 3.186 -2.884 1.00 90.31 85 SER A O 1
ATOM 682 N N . THR A 1 86 ? 6.407 1.883 -4.037 1.00 89.31 86 THR A N 1
ATOM 683 C CA . THR A 1 86 ? 7.615 2.676 -3.773 1.00 89.31 86 THR A CA 1
ATOM 684 C C . THR A 1 86 ? 8.140 3.326 -5.041 1.00 89.31 86 THR A C 1
ATOM 686 O O . THR A 1 86 ? 7.802 2.900 -6.146 1.00 89.31 86 THR A O 1
ATOM 689 N N . ARG A 1 87 ? 8.996 4.336 -4.877 1.00 86.38 87 ARG A N 1
ATOM 690 C CA . ARG A 1 87 ? 9.812 4.860 -5.974 1.00 86.38 87 ARG A CA 1
ATOM 691 C C . ARG A 1 87 ? 10.930 3.866 -6.321 1.00 86.38 87 ARG A C 1
ATOM 693 O O . ARG A 1 87 ? 11.304 3.063 -5.459 1.00 86.38 87 ARG A O 1
ATOM 700 N N . PRO A 1 88 ? 11.463 3.899 -7.553 1.00 88.06 88 PRO A N 1
ATOM 701 C CA . PRO A 1 88 ? 12.685 3.177 -7.884 1.00 88.06 88 PRO A CA 1
ATOM 702 C C . PRO A 1 88 ? 13.830 3.665 -6.993 1.00 88.06 88 PRO A C 1
ATOM 704 O O . PRO A 1 88 ? 13.993 4.870 -6.806 1.00 88.06 88 PRO A O 1
ATOM 707 N N . LEU A 1 89 ? 14.605 2.734 -6.447 1.00 86.75 89 LEU A N 1
ATOM 708 C CA . LEU A 1 89 ? 15.769 3.023 -5.607 1.00 86.75 89 LEU A CA 1
ATOM 709 C C . LEU A 1 89 ? 17.031 3.224 -6.458 1.00 86.75 89 LEU A C 1
ATOM 711 O O . LEU A 1 89 ? 17.963 3.909 -6.041 1.00 86.75 89 LEU A O 1
ATOM 715 N N . ASP A 1 90 ? 17.068 2.627 -7.652 1.00 89.31 90 ASP A N 1
ATOM 716 C CA . ASP A 1 90 ? 18.147 2.812 -8.620 1.00 89.31 90 ASP A CA 1
ATOM 717 C C . ASP A 1 90 ? 17.963 4.116 -9.415 1.00 89.31 90 ASP A C 1
ATOM 719 O O . ASP A 1 90 ? 17.280 4.169 -10.444 1.00 89.31 90 ASP A O 1
ATOM 723 N N . GLU A 1 91 ? 18.588 5.188 -8.922 1.00 88.25 91 GLU A N 1
ATOM 724 C CA . GLU A 1 91 ? 18.504 6.522 -9.526 1.00 88.25 91 GLU A CA 1
ATOM 725 C C . GLU A 1 91 ? 19.064 6.586 -10.962 1.00 88.25 91 GLU A C 1
ATOM 727 O O . GLU A 1 91 ? 18.557 7.370 -11.770 1.00 88.25 91 GLU A O 1
ATOM 732 N N . ASP A 1 92 ? 20.073 5.775 -11.317 1.00 90.12 92 ASP A N 1
ATOM 733 C CA . ASP A 1 92 ? 20.655 5.774 -12.672 1.00 90.12 92 ASP A CA 1
ATOM 734 C C . ASP A 1 92 ? 19.668 5.167 -13.669 1.00 90.12 92 ASP A C 1
ATOM 736 O O . ASP A 1 92 ? 19.325 5.788 -14.680 1.00 90.12 92 ASP A O 1
ATOM 740 N N . ASN A 1 93 ? 19.137 3.981 -13.359 1.00 88.88 93 ASN A N 1
ATOM 741 C CA . ASN A 1 93 ? 18.119 3.350 -14.195 1.00 88.88 93 ASN A CA 1
ATOM 742 C C . ASN A 1 93 ? 16.855 4.211 -14.295 1.00 88.88 93 ASN A C 1
ATOM 744 O O . ASN A 1 93 ? 16.291 4.347 -15.387 1.00 88.88 93 ASN A O 1
ATOM 748 N N . TYR A 1 94 ? 16.436 4.842 -13.195 1.00 88.94 94 TYR A N 1
ATOM 749 C CA . TYR A 1 94 ? 15.300 5.759 -13.193 1.00 88.94 94 TYR A CA 1
ATOM 750 C C . TYR A 1 94 ? 15.540 6.990 -14.083 1.00 88.94 94 TYR A C 1
ATOM 752 O O . TYR A 1 94 ? 14.695 7.330 -14.915 1.00 88.94 94 TYR A O 1
ATOM 760 N N . THR A 1 95 ? 16.723 7.607 -14.000 1.00 89.12 95 THR A N 1
ATOM 761 C CA . THR A 1 95 ? 17.108 8.747 -14.851 1.00 89.12 95 THR A CA 1
ATOM 762 C C . THR A 1 95 ? 17.116 8.362 -16.330 1.00 89.12 95 THR A C 1
ATOM 764 O O . THR A 1 95 ? 16.558 9.073 -17.170 1.00 89.12 95 THR A O 1
ATOM 767 N N . ARG A 1 96 ? 17.681 7.197 -16.667 1.00 90.56 96 ARG A N 1
ATOM 768 C CA . ARG A 1 96 ? 17.654 6.661 -18.036 1.00 90.56 96 ARG A CA 1
ATOM 769 C C . ARG A 1 96 ? 16.231 6.424 -18.524 1.00 90.56 96 ARG A C 1
ATOM 771 O O . ARG A 1 96 ? 15.944 6.687 -19.688 1.00 90.56 96 ARG A O 1
ATOM 778 N N . TYR A 1 97 ? 15.325 5.959 -17.663 1.00 89.38 97 TYR A N 1
ATOM 779 C CA . TYR A 1 97 ? 13.917 5.802 -18.025 1.00 89.38 97 TYR A CA 1
ATOM 780 C C . TYR A 1 97 ? 13.263 7.139 -18.382 1.00 89.38 97 TYR A C 1
ATOM 782 O O . TYR A 1 97 ? 12.668 7.247 -19.455 1.00 89.38 97 TYR A O 1
ATOM 790 N N . ILE A 1 98 ? 13.429 8.167 -17.542 1.00 86.88 98 ILE A N 1
ATOM 791 C CA . ILE A 1 98 ? 12.901 9.519 -17.800 1.00 86.88 98 ILE A CA 1
ATOM 792 C C . ILE A 1 98 ? 13.431 10.063 -19.137 1.00 86.88 98 ILE A C 1
ATOM 794 O O . ILE A 1 98 ? 12.670 10.614 -19.936 1.00 86.88 98 ILE A O 1
ATOM 798 N N . ASN A 1 99 ? 14.713 9.830 -19.426 1.00 89.31 99 ASN A N 1
ATOM 799 C CA . ASN A 1 99 ? 15.359 10.249 -20.671 1.00 89.31 99 ASN A CA 1
ATOM 800 C C . ASN A 1 99 ? 15.013 9.371 -21.890 1.00 89.31 99 ASN A C 1
ATOM 802 O O . ASN A 1 99 ? 15.454 9.675 -22.996 1.00 89.31 99 ASN A O 1
ATOM 806 N N . LYS A 1 100 ? 14.198 8.317 -21.728 1.00 88.44 100 LYS A N 1
ATOM 807 C CA . LYS A 1 100 ? 13.843 7.325 -22.767 1.00 88.44 100 LYS A CA 1
ATOM 808 C C . LYS A 1 100 ? 15.034 6.503 -23.286 1.00 88.44 100 LYS A C 1
ATOM 810 O O . LYS A 1 100 ? 15.041 6.055 -24.429 1.00 88.44 100 LYS A O 1
ATOM 815 N N . GLU A 1 101 ? 16.010 6.267 -22.419 1.00 92.00 101 GLU A N 1
ATOM 816 C CA . GLU A 1 101 ? 17.254 5.523 -22.665 1.00 92.00 101 GLU A CA 1
ATOM 817 C C . GLU A 1 101 ? 17.329 4.209 -21.861 1.00 92.00 101 GLU A C 1
ATOM 819 O O . GLU A 1 101 ? 18.355 3.525 -21.860 1.00 92.00 101 GLU A O 1
ATOM 824 N N . ALA A 1 102 ? 16.258 3.840 -21.149 1.00 88.88 102 ALA A N 1
ATOM 825 C CA . ALA A 1 102 ? 16.223 2.616 -20.354 1.00 88.88 102 ALA A CA 1
ATOM 826 C C . ALA A 1 102 ? 16.334 1.355 -21.224 1.00 88.88 102 ALA A C 1
ATOM 828 O O . ALA A 1 102 ? 15.673 1.206 -22.255 1.00 88.88 102 ALA A O 1
ATOM 829 N N . THR A 1 103 ? 17.144 0.404 -20.761 1.00 92.69 103 THR A N 1
ATOM 830 C CA . THR A 1 103 ? 17.206 -0.937 -21.346 1.00 92.69 103 THR A CA 1
ATOM 831 C C . THR A 1 103 ? 15.999 -1.764 -20.904 1.00 92.69 103 THR A C 1
ATOM 833 O O . THR A 1 103 ? 15.3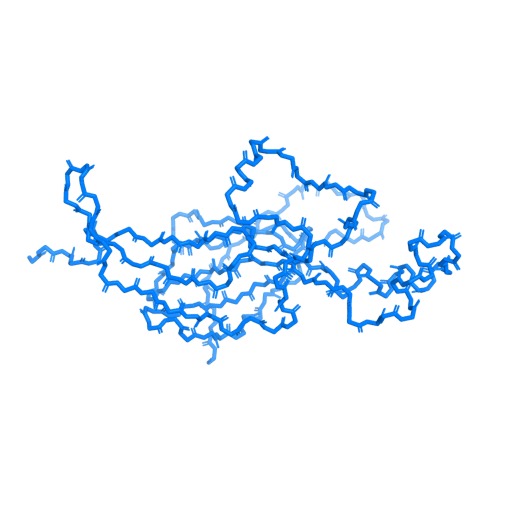44 -1.458 -19.905 1.00 92.69 103 THR A O 1
ATOM 836 N N . ALA A 1 104 ? 15.715 -2.859 -21.614 1.00 91.81 104 ALA A N 1
ATOM 837 C CA . ALA A 1 104 ? 14.654 -3.784 -21.214 1.00 91.81 104 ALA A CA 1
ATOM 838 C C . ALA A 1 104 ? 14.876 -4.353 -19.800 1.00 91.81 104 ALA A C 1
ATOM 840 O O . ALA A 1 104 ? 13.912 -4.558 -19.064 1.00 91.81 104 ALA A O 1
ATOM 841 N N . ASP A 1 105 ? 16.131 -4.586 -19.411 1.00 92.06 105 ASP A N 1
ATOM 842 C CA . ASP A 1 105 ? 16.468 -5.098 -18.082 1.00 92.06 105 ASP A CA 1
ATOM 843 C C . ASP A 1 105 ? 16.372 -4.010 -17.006 1.00 92.06 105 ASP A C 1
ATOM 845 O O . ASP A 1 105 ? 15.795 -4.269 -15.952 1.00 92.06 105 ASP A O 1
ATOM 849 N N . GLY A 1 106 ? 16.803 -2.777 -17.300 1.00 91.12 106 GLY A N 1
ATOM 850 C CA . GLY A 1 106 ? 16.605 -1.633 -16.401 1.00 91.12 106 GLY A CA 1
ATOM 851 C C . GLY A 1 106 ? 15.121 -1.341 -16.163 1.00 91.12 106 GLY A C 1
ATOM 852 O O . GLY A 1 106 ? 14.695 -1.132 -15.031 1.00 91.12 106 GLY A O 1
ATOM 853 N N . PHE A 1 107 ? 14.290 -1.439 -17.205 1.00 89.88 107 PHE A N 1
ATOM 854 C CA . PHE A 1 107 ? 12.840 -1.315 -17.054 1.00 89.88 107 PHE A CA 1
ATOM 855 C C . PHE A 1 107 ? 12.244 -2.441 -16.194 1.00 89.88 107 PHE A C 1
ATOM 857 O O . PHE A 1 107 ? 11.424 -2.176 -15.319 1.00 89.88 107 PHE A O 1
ATOM 864 N N . LYS A 1 108 ? 12.668 -3.699 -16.384 1.00 91.75 108 LYS A N 1
ATOM 865 C CA . LYS A 1 108 ? 12.220 -4.814 -15.529 1.00 91.75 108 LYS A CA 1
ATOM 866 C C . LYS A 1 108 ? 12.607 -4.611 -14.065 1.00 91.75 108 LYS A C 1
ATOM 868 O O . LYS A 1 108 ? 11.806 -4.947 -13.196 1.00 91.75 108 LYS A O 1
ATOM 873 N N . GLN A 1 109 ? 13.801 -4.081 -13.804 1.00 91.62 109 GLN A N 1
ATOM 874 C CA . GLN A 1 109 ? 14.260 -3.763 -12.455 1.00 91.62 109 GLN A CA 1
ATOM 875 C C . GLN A 1 109 ? 13.381 -2.681 -11.815 1.00 91.62 109 GLN A C 1
ATOM 877 O O . GLN A 1 109 ? 12.839 -2.912 -10.739 1.00 91.62 109 GLN A O 1
ATOM 882 N N . ILE A 1 110 ? 13.135 -1.568 -12.516 1.00 91.25 110 ILE A N 1
ATOM 883 C CA . ILE A 1 110 ? 12.221 -0.507 -12.062 1.00 91.25 110 ILE A CA 1
ATOM 884 C C . ILE A 1 110 ? 10.837 -1.076 -11.731 1.00 91.25 110 ILE A C 1
ATOM 886 O O . ILE A 1 110 ? 10.276 -0.795 -10.673 1.00 91.25 110 ILE A O 1
ATOM 890 N N . ILE A 1 111 ? 10.284 -1.923 -12.604 1.00 89.62 111 ILE A N 1
ATOM 891 C CA . ILE A 1 111 ? 8.988 -2.564 -12.357 1.00 89.62 111 ILE A CA 1
ATOM 892 C C . ILE A 1 111 ? 9.039 -3.474 -11.128 1.00 89.62 111 ILE A C 1
ATOM 894 O O . ILE A 1 111 ? 8.075 -3.519 -10.376 1.00 89.62 111 ILE A O 1
ATOM 898 N N . ALA A 1 112 ? 10.129 -4.206 -10.902 1.00 88.81 112 ALA A N 1
ATOM 899 C CA . ALA A 1 112 ? 10.267 -5.046 -9.717 1.00 88.81 112 ALA A CA 1
ATOM 900 C C . ALA A 1 112 ? 10.342 -4.216 -8.423 1.00 88.81 112 ALA A C 1
ATOM 902 O O . ALA A 1 112 ? 9.701 -4.578 -7.440 1.00 88.81 112 ALA A O 1
ATOM 903 N N . GLU A 1 113 ? 11.070 -3.099 -8.435 1.00 89.75 113 GLU A N 1
ATOM 904 C CA . GLU A 1 113 ? 11.233 -2.208 -7.280 1.00 89.75 113 GLU A CA 1
ATOM 905 C C . GLU A 1 113 ? 9.944 -1.463 -6.914 1.00 89.75 113 GLU A C 1
ATOM 907 O O . GLU A 1 113 ? 9.668 -1.260 -5.733 1.00 89.75 113 GLU A O 1
ATOM 912 N N . THR A 1 114 ? 9.150 -1.084 -7.918 1.00 88.81 114 THR A N 1
ATOM 913 C CA . THR A 1 114 ? 7.930 -0.264 -7.776 1.00 88.81 114 THR A CA 1
ATOM 914 C C . THR A 1 114 ? 6.650 -1.080 -7.599 1.00 88.81 114 THR A C 1
ATOM 916 O O . THR A 1 114 ? 5.568 -0.505 -7.449 1.00 88.81 114 THR A O 1
ATOM 919 N N . ARG A 1 115 ? 6.746 -2.418 -7.605 1.00 87.50 115 ARG A N 1
ATOM 920 C CA . ARG A 1 115 ? 5.596 -3.294 -7.357 1.00 87.50 115 ARG A CA 1
ATOM 921 C C . ARG A 1 115 ? 4.924 -2.965 -6.020 1.00 87.50 115 ARG A C 1
ATOM 923 O O . ARG A 1 115 ? 5.631 -2.652 -5.058 1.00 87.50 115 ARG A O 1
ATOM 930 N N . PRO A 1 116 ? 3.584 -3.075 -5.947 1.00 88.62 116 PRO A N 1
ATOM 931 C CA . PRO A 1 116 ? 2.863 -2.980 -4.688 1.00 88.62 116 PRO A CA 1
ATOM 932 C C . PRO A 1 116 ? 3.425 -3.940 -3.639 1.00 88.62 116 PRO A C 1
ATOM 934 O O . PRO A 1 116 ? 3.745 -5.092 -3.932 1.00 88.62 116 PRO A O 1
ATOM 937 N N . LYS A 1 117 ? 3.539 -3.440 -2.415 1.00 89.38 117 LYS A N 1
ATOM 938 C CA . LYS A 1 117 ? 3.946 -4.153 -1.206 1.00 89.38 117 LYS A CA 1
ATOM 939 C C . LYS A 1 117 ? 2.823 -4.010 -0.195 1.00 89.38 117 LYS A C 1
ATOM 941 O O . LYS A 1 117 ? 2.146 -2.986 -0.181 1.00 89.38 117 LYS A O 1
ATOM 946 N N . THR A 1 118 ? 2.653 -5.006 0.663 1.00 91.94 118 THR A N 1
ATOM 947 C CA . THR A 1 118 ? 1.682 -4.938 1.758 1.00 91.94 118 THR A CA 1
ATOM 948 C C . THR A 1 118 ? 2.380 -5.207 3.078 1.00 91.94 118 THR A C 1
ATOM 950 O O . THR A 1 118 ? 3.208 -6.111 3.173 1.00 91.94 118 THR A O 1
ATOM 953 N N . VAL A 1 119 ? 2.041 -4.414 4.087 1.00 93.19 119 VAL A N 1
ATOM 954 C CA . VAL A 1 119 ? 2.514 -4.563 5.464 1.00 93.19 119 VAL A CA 1
ATOM 955 C C . VAL A 1 119 ? 1.330 -4.603 6.418 1.00 93.19 119 VAL A C 1
ATOM 957 O O . VAL A 1 119 ? 0.249 -4.100 6.102 1.00 93.19 119 VAL A O 1
ATOM 960 N N . PHE A 1 120 ? 1.545 -5.187 7.588 1.00 93.56 120 PHE A N 1
ATOM 961 C CA . PHE A 1 120 ? 0.626 -5.098 8.707 1.00 93.56 120 PHE A CA 1
ATOM 962 C C . PHE A 1 120 ? 1.006 -3.891 9.566 1.00 93.56 120 PHE A C 1
ATOM 964 O O . PHE A 1 120 ? 2.182 -3.657 9.846 1.00 93.56 120 PHE A O 1
ATOM 971 N N . LEU A 1 121 ? 0.001 -3.116 9.949 1.00 93.56 121 LEU A N 1
ATOM 972 C CA . LEU A 1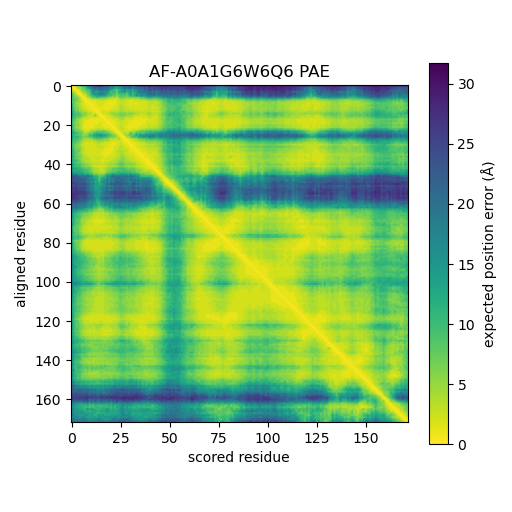 121 ? 0.110 -1.948 10.805 1.00 93.56 121 LEU A CA 1
ATOM 973 C C . LEU A 1 121 ? -0.704 -2.218 12.067 1.00 93.56 121 LEU A C 1
ATOM 975 O O . LEU A 1 121 ? -1.920 -2.396 11.981 1.00 93.56 121 LEU A O 1
ATOM 979 N N . ASP A 1 122 ? -0.060 -2.244 13.229 1.00 90.25 122 ASP A N 1
ATOM 980 C CA . ASP A 1 122 ? -0.791 -2.368 14.492 1.00 90.25 122 ASP A CA 1
ATOM 981 C C . ASP A 1 122 ? -1.464 -1.038 14.894 1.00 90.25 122 ASP A C 1
ATOM 983 O O . ASP A 1 122 ? -1.280 0.012 14.267 1.00 90.25 122 ASP A O 1
ATOM 987 N N . SER A 1 123 ? -2.250 -1.058 15.972 1.00 82.12 123 SER A N 1
ATOM 988 C CA . SER A 1 123 ? -2.911 0.143 16.507 1.00 82.12 123 SER A CA 1
ATOM 989 C C . SER A 1 123 ? -1.944 1.228 16.994 1.00 82.12 123 SER A C 1
ATOM 991 O O . SER A 1 123 ? -2.350 2.368 17.211 1.00 82.12 123 SER A O 1
ATOM 993 N N . GLU A 1 124 ? -0.674 0.883 17.197 1.00 86.06 124 GLU A N 1
ATOM 994 C CA . GLU A 1 124 ? 0.382 1.811 17.575 1.00 86.06 124 GLU A CA 1
ATOM 995 C C . GLU A 1 124 ? 1.154 2.325 16.356 1.00 86.06 124 GLU A C 1
ATOM 997 O O . GLU A 1 124 ? 2.117 3.062 16.533 1.00 86.06 124 GLU A O 1
ATOM 1002 N N . ALA A 1 125 ? 0.746 2.008 15.127 1.00 88.19 125 ALA A N 1
ATOM 1003 C CA . ALA A 1 125 ? 1.445 2.349 13.890 1.00 88.19 125 ALA A CA 1
ATOM 1004 C C . ALA A 1 125 ? 2.852 1.733 13.751 1.00 88.19 125 ALA A C 1
ATOM 1006 O O . ALA A 1 125 ? 3.713 2.291 13.065 1.00 88.19 125 ALA A O 1
ATOM 1007 N N . ASN A 1 126 ? 3.102 0.595 14.395 1.00 92.56 126 ASN A N 1
ATOM 1008 C CA . ASN A 1 126 ? 4.287 -0.209 14.126 1.00 92.56 126 ASN A CA 1
ATOM 1009 C C . ASN A 1 126 ? 4.051 -1.056 12.868 1.00 92.56 126 ASN A C 1
ATOM 1011 O O . ASN A 1 126 ? 2.954 -1.571 12.645 1.00 92.56 126 ASN A O 1
ATOM 1015 N N . VAL A 1 127 ? 5.087 -1.175 12.037 1.00 93.38 127 VAL A N 1
ATOM 1016 C CA . VAL A 1 127 ? 5.019 -1.823 10.724 1.00 93.38 127 VAL A CA 1
ATOM 1017 C C . VAL A 1 127 ? 5.656 -3.200 10.789 1.00 93.38 127 VAL A C 1
ATOM 1019 O O . VAL A 1 127 ? 6.826 -3.325 11.154 1.00 93.38 127 VAL A O 1
ATOM 1022 N N . PHE A 1 128 ? 4.911 -4.209 10.354 1.00 91.75 128 PHE A N 1
ATOM 1023 C CA . PHE A 1 128 ? 5.362 -5.591 10.273 1.00 91.75 128 PHE A CA 1
ATOM 1024 C C . PHE A 1 128 ? 5.269 -6.083 8.825 1.00 91.75 128 PHE A C 1
ATOM 1026 O O . PHE A 1 128 ? 4.256 -5.851 8.154 1.00 91.75 128 PHE A O 1
ATOM 1033 N N . PRO A 1 129 ? 6.313 -6.743 8.299 1.00 88.69 129 PRO A N 1
ATOM 1034 C CA . PRO A 1 129 ? 6.240 -7.346 6.978 1.00 88.69 129 PRO A CA 1
ATOM 1035 C C . PRO A 1 129 ? 5.186 -8.457 6.971 1.00 88.69 129 PRO A C 1
ATOM 1037 O O . PRO A 1 129 ? 5.055 -9.209 7.933 1.00 88.69 129 PRO A O 1
ATOM 1040 N N . VAL A 1 130 ? 4.457 -8.575 5.865 1.00 86.38 130 VAL A N 1
ATOM 1041 C CA . VAL A 1 130 ? 3.529 -9.686 5.642 1.00 86.38 130 VAL A CA 1
ATOM 1042 C C . VAL A 1 130 ? 4.050 -10.525 4.490 1.00 86.38 130 VAL A C 1
ATOM 1044 O O . VAL A 1 130 ? 4.389 -9.991 3.433 1.00 86.38 130 VAL A O 1
ATOM 1047 N N . ASP A 1 131 ? 4.086 -11.840 4.687 1.00 81.38 131 ASP A N 1
ATOM 1048 C CA . ASP A 1 131 ? 4.425 -12.787 3.631 1.00 81.38 131 ASP A CA 1
ATOM 1049 C C . ASP A 1 131 ? 3.142 -13.316 2.978 1.00 81.38 131 ASP A C 1
ATOM 1051 O O . ASP A 1 131 ? 2.457 -14.201 3.503 1.00 81.38 131 ASP A O 1
ATOM 1055 N N . PHE A 1 132 ? 2.775 -12.725 1.839 1.00 83.19 132 PHE A N 1
ATOM 1056 C CA . PHE A 1 132 ? 1.651 -13.195 1.037 1.00 83.19 132 PHE A CA 1
ATOM 1057 C C . PHE A 1 132 ? 2.097 -14.268 0.037 1.00 83.19 132 PHE A C 1
ATOM 1059 O O . PHE A 1 132 ? 3.167 -14.158 -0.566 1.00 83.19 132 PHE A O 1
ATOM 1066 N N . PRO A 1 133 ? 1.256 -15.286 -0.232 1.00 83.56 133 PRO A N 1
ATOM 1067 C CA . PRO A 1 133 ? 1.499 -16.179 -1.357 1.00 83.56 133 PRO A CA 1
ATOM 1068 C C . PRO A 1 133 ? 1.483 -15.384 -2.676 1.00 83.56 133 PRO A C 1
ATOM 1070 O O . PRO A 1 133 ? 0.831 -14.349 -2.747 1.00 83.56 133 PRO A O 1
ATOM 1073 N N . PRO A 1 134 ? 2.116 -15.872 -3.758 1.00 83.56 134 PRO A N 1
ATOM 1074 C CA . PRO A 1 134 ? 2.127 -15.166 -5.039 1.00 83.56 134 PRO A CA 1
ATOM 1075 C C . PRO A 1 134 ? 0.714 -14.864 -5.568 1.00 83.56 134 PRO A C 1
ATOM 1077 O O . PRO A 1 134 ? -0.044 -15.788 -5.898 1.00 83.56 134 PRO A O 1
ATOM 1080 N N . MET A 1 135 ? 0.378 -13.578 -5.704 1.00 86.06 135 MET A N 1
ATOM 1081 C CA . MET A 1 135 ? -0.947 -13.126 -6.137 1.00 86.06 135 MET A CA 1
ATOM 1082 C C . MET A 1 135 ? -0.918 -12.593 -7.571 1.00 86.06 135 MET A C 1
ATOM 1084 O O . MET A 1 135 ? 0.085 -12.074 -8.068 1.00 86.06 135 MET A O 1
ATOM 1088 N N . HIS A 1 136 ? -2.046 -12.704 -8.266 1.00 82.31 136 HIS A N 1
ATOM 1089 C CA . HIS A 1 136 ? -2.260 -11.970 -9.505 1.00 82.31 136 HIS A CA 1
ATOM 1090 C C . HIS A 1 136 ? -2.424 -10.484 -9.168 1.00 82.31 136 HIS A C 1
ATOM 1092 O O . HIS A 1 136 ? -3.187 -10.139 -8.270 1.00 82.31 136 HIS A O 1
ATOM 1098 N N . TYR A 1 137 ? -1.672 -9.622 -9.854 1.00 79.06 137 TYR A N 1
ATOM 1099 C CA . TYR A 1 137 ? -1.579 -8.174 -9.594 1.00 79.06 137 TYR A CA 1
ATOM 1100 C C . TYR A 1 137 ? -1.086 -7.743 -8.198 1.00 79.06 137 TYR A C 1
ATOM 1102 O O . TYR A 1 137 ? -1.070 -6.544 -7.937 1.00 79.06 137 TYR A O 1
ATOM 1110 N N . GLU A 1 138 ? -0.644 -8.666 -7.334 1.00 83.06 138 GLU A N 1
ATOM 1111 C CA . GLU A 1 138 ? -0.264 -8.362 -5.939 1.00 83.06 138 GLU A CA 1
ATOM 1112 C C . GLU A 1 138 ? -1.398 -7.681 -5.139 1.00 83.06 138 GLU A C 1
ATOM 1114 O O . GLU A 1 138 ? -1.152 -6.824 -4.295 1.00 83.06 138 GLU A O 1
ATOM 1119 N N . SER A 1 139 ? -2.656 -8.050 -5.419 1.00 84.12 139 SER A N 1
ATOM 1120 C CA . SER A 1 139 ? -3.856 -7.441 -4.825 1.00 84.12 139 SER A CA 1
ATOM 1121 C C . SER A 1 139 ? -4.756 -8.460 -4.125 1.00 84.12 139 SER A C 1
ATOM 1123 O O . SER A 1 139 ? -4.852 -9.610 -4.562 1.00 84.12 139 SER A O 1
ATOM 1125 N N . PHE A 1 140 ? -5.491 -8.006 -3.110 1.00 89.31 140 PHE A N 1
ATOM 1126 C CA . PHE A 1 140 ? -6.449 -8.803 -2.344 1.00 89.31 140 PHE A CA 1
ATOM 1127 C C . PHE A 1 140 ? -7.681 -7.972 -1.954 1.00 89.31 140 PHE A C 1
ATOM 1129 O O . PHE A 1 140 ? -7.718 -6.759 -2.153 1.00 89.31 140 PHE A O 1
ATOM 1136 N N . GLN A 1 141 ? -8.690 -8.634 -1.390 1.00 88.12 141 GLN A N 1
ATOM 1137 C CA . GLN A 1 141 ? -9.834 -8.005 -0.726 1.00 88.12 141 GLN A CA 1
ATOM 1138 C C . GLN A 1 141 ? -10.117 -8.689 0.608 1.00 88.12 141 GLN A C 1
ATOM 1140 O O . GLN A 1 141 ? -9.908 -9.895 0.739 1.00 88.12 141 GLN A O 1
ATOM 1145 N N . ILE A 1 142 ? -10.628 -7.940 1.583 1.00 86.25 142 ILE A N 1
ATOM 1146 C CA . ILE A 1 142 ? -11.129 -8.506 2.837 1.00 86.25 142 ILE A CA 1
ATOM 1147 C C . ILE A 1 142 ? -12.633 -8.738 2.703 1.00 86.25 142 ILE A C 1
ATOM 1149 O O . ILE A 1 142 ? -13.397 -7.810 2.451 1.00 86.25 142 ILE A O 1
ATOM 1153 N N . ILE A 1 143 ? -13.060 -9.993 2.845 1.00 86.94 143 ILE A N 1
ATOM 1154 C CA . ILE A 1 143 ? -14.470 -10.398 2.800 1.00 86.94 143 ILE A CA 1
ATOM 1155 C C . ILE A 1 143 ? -14.700 -11.356 3.965 1.00 86.94 143 ILE A C 1
ATOM 1157 O O . ILE A 1 143 ? -14.018 -12.376 4.049 1.00 86.94 143 ILE A O 1
ATOM 1161 N N . GLU A 1 144 ? -15.648 -11.032 4.850 1.00 84.75 144 GLU A N 1
ATOM 1162 C CA . GLU A 1 144 ? -15.979 -11.852 6.031 1.00 84.75 144 GLU A CA 1
ATOM 1163 C C . GLU A 1 144 ? -14.728 -12.240 6.847 1.00 84.75 144 GLU A C 1
ATOM 1165 O O . GLU A 1 144 ? -14.475 -13.420 7.099 1.00 84.75 144 GLU A O 1
ATOM 1170 N N . ASP A 1 145 ? -13.903 -11.241 7.184 1.00 80.19 145 ASP A N 1
ATOM 1171 C CA . ASP A 1 145 ? -12.648 -11.380 7.944 1.00 80.19 145 ASP A CA 1
ATOM 1172 C C . ASP A 1 145 ? -11.599 -12.309 7.305 1.00 80.19 145 ASP A C 1
ATOM 1174 O O . ASP A 1 145 ? -10.652 -12.759 7.952 1.00 80.19 145 ASP A O 1
ATOM 1178 N N . LYS A 1 146 ? -11.741 -12.600 6.008 1.00 84.69 146 LYS A N 1
ATOM 1179 C CA . LYS A 1 146 ? -10.797 -13.415 5.242 1.00 84.69 146 LYS A CA 1
ATOM 1180 C C . LYS A 1 146 ? -10.202 -12.627 4.098 1.00 84.69 146 LYS A C 1
ATOM 1182 O O . LYS A 1 146 ? -10.898 -11.933 3.353 1.00 84.69 146 LYS A O 1
ATOM 1187 N N . ILE A 1 147 ? -8.910 -12.837 3.902 1.00 86.94 147 ILE A N 1
ATOM 1188 C CA . ILE A 1 147 ? -8.181 -12.287 2.768 1.00 86.94 147 ILE A CA 1
ATOM 1189 C C . ILE A 1 147 ? -8.510 -13.140 1.559 1.00 86.94 147 ILE A C 1
ATOM 1191 O O . ILE A 1 147 ? -8.237 -14.335 1.577 1.00 86.94 147 ILE A O 1
ATOM 1195 N N . HIS A 1 148 ? -9.082 -12.531 0.532 1.00 88.94 148 HIS A N 1
ATOM 1196 C CA . HIS A 1 148 ? -9.376 -13.149 -0.749 1.00 88.94 148 HIS A CA 1
ATOM 1197 C C . HIS A 1 148 ? -8.395 -12.638 -1.792 1.00 88.94 148 HIS A C 1
ATOM 1199 O O . HIS A 1 148 ? -8.242 -11.429 -1.966 1.00 88.94 148 HIS A O 1
ATOM 1205 N N . TRP A 1 149 ? -7.745 -13.548 -2.508 1.00 88.62 149 TRP A N 1
ATOM 1206 C CA . TRP A 1 149 ? -6.815 -13.192 -3.575 1.00 88.62 149 TRP A CA 1
ATOM 1207 C C . TRP A 1 149 ? -6.941 -14.146 -4.753 1.00 88.62 149 TRP A C 1
ATOM 1209 O O . TRP A 1 149 ? -7.394 -15.288 -4.637 1.00 88.62 149 TRP A O 1
ATOM 1219 N N . MET A 1 150 ? -6.497 -13.671 -5.909 1.00 87.38 150 MET A N 1
ATOM 1220 C CA . MET A 1 150 ? -6.337 -14.509 -7.086 1.00 87.38 150 MET A CA 1
ATOM 1221 C C . MET A 1 150 ? -4.914 -15.044 -7.136 1.00 87.38 150 MET A C 1
ATOM 1223 O O . MET A 1 150 ? -3.956 -14.287 -6.987 1.00 87.38 150 MET A O 1
ATOM 1227 N N . LYS A 1 151 ? -4.753 -16.340 -7.399 1.00 84.75 151 LYS A N 1
ATOM 1228 C CA . LYS A 1 151 ? -3.428 -16.907 -7.667 1.00 84.75 151 LYS A CA 1
ATOM 1229 C C . LYS A 1 151 ? -2.897 -16.393 -9.001 1.00 84.75 151 LYS A C 1
ATOM 1231 O O . LYS A 1 151 ? -3.636 -16.267 -9.975 1.00 84.75 151 LYS A O 1
ATOM 1236 N N . LYS A 1 152 ? -1.590 -16.147 -9.050 1.00 82.44 152 LYS A N 1
ATOM 1237 C CA . LYS A 1 152 ? -0.896 -15.800 -10.290 1.00 82.44 152 LYS A CA 1
ATOM 1238 C C . LYS A 1 152 ? -1.021 -16.934 -11.332 1.00 82.44 152 LYS A C 1
ATOM 1240 O O . LYS A 1 152 ? -0.674 -18.071 -11.003 1.00 82.44 152 LYS A O 1
ATOM 1245 N N . PRO A 1 153 ? -1.478 -16.656 -12.567 1.00 79.69 153 PRO A N 1
ATOM 1246 C CA . PRO A 1 153 ? -1.623 -17.677 -13.599 1.00 79.69 153 PRO A CA 1
ATOM 1247 C C . PRO A 1 153 ? -0.259 -18.187 -14.083 1.00 79.69 153 PRO A C 1
ATOM 1249 O O . PRO A 1 153 ? 0.720 -17.433 -14.140 1.00 79.69 153 PRO A O 1
ATOM 1252 N N . ASN A 1 154 ? -0.205 -19.465 -14.460 1.00 79.06 154 ASN A N 1
ATOM 1253 C CA . ASN A 1 154 ? 0.968 -20.052 -15.096 1.00 79.06 154 ASN A CA 1
ATOM 1254 C C . ASN A 1 154 ? 1.049 -19.588 -16.562 1.00 79.06 154 ASN A C 1
ATOM 1256 O O . ASN A 1 154 ? 0.057 -19.677 -17.288 1.00 79.06 154 ASN A O 1
ATOM 1260 N N . PRO A 1 155 ? 2.210 -19.106 -17.039 1.00 73.25 155 PRO A N 1
ATOM 1261 C CA . PRO A 1 155 ? 2.365 -18.732 -18.440 1.00 73.25 155 PRO A CA 1
ATOM 1262 C C . PRO A 1 155 ? 2.125 -19.927 -19.375 1.00 73.25 155 PRO A C 1
ATOM 1264 O O . PRO A 1 155 ? 2.807 -20.941 -19.260 1.00 73.25 155 PRO A O 1
ATOM 1267 N N . GLY A 1 156 ? 1.204 -19.784 -20.332 1.00 70.19 156 GLY A N 1
ATOM 1268 C CA . GLY A 1 156 ? 0.931 -20.800 -21.357 1.00 70.19 156 GLY A CA 1
ATOM 1269 C C . GLY A 1 156 ? -0.168 -21.809 -21.011 1.00 70.19 156 GLY A C 1
ATOM 1270 O O . GLY A 1 156 ? -0.503 -22.627 -21.862 1.00 70.19 156 GLY A O 1
ATOM 1271 N N . GLU A 1 157 ? -0.754 -21.729 -19.817 1.00 72.88 157 GLU A N 1
ATOM 1272 C CA . GLU A 1 157 ? -2.015 -22.401 -19.490 1.00 72.88 157 GLU A CA 1
ATOM 1273 C C . GLU A 1 157 ? -3.163 -21.417 -19.770 1.00 72.88 157 GLU A C 1
ATOM 1275 O O . GLU A 1 157 ? -3.072 -20.243 -19.393 1.00 72.88 157 GLU A O 1
ATOM 1280 N N . GLU A 1 158 ? -4.223 -21.848 -20.469 1.00 61.81 158 GLU A N 1
ATOM 1281 C CA . GLU A 1 158 ? -5.455 -21.052 -20.489 1.00 61.81 158 GLU A CA 1
ATOM 1282 C C . GLU A 1 158 ? -5.915 -20.892 -19.041 1.00 61.81 158 GLU A C 1
ATOM 1284 O O . GLU A 1 158 ? -5.979 -21.865 -18.289 1.00 61.81 158 GLU A O 1
ATOM 1289 N N . ALA A 1 159 ? -6.189 -19.651 -18.639 1.00 62.00 159 ALA A N 1
ATOM 1290 C CA . ALA A 1 159 ? -6.749 -19.344 -17.331 1.00 62.00 159 ALA A CA 1
ATOM 1291 C C . ALA A 1 159 ? -8.229 -19.760 -17.313 1.00 62.00 159 ALA A C 1
ATOM 1293 O O . ALA A 1 159 ? -9.125 -18.921 -17.221 1.00 62.00 159 ALA A O 1
ATOM 1294 N N . GLU A 1 160 ? -8.492 -21.053 -17.483 1.00 47.75 160 GLU A N 1
ATOM 1295 C CA . GLU A 1 160 ? -9.791 -21.633 -17.204 1.00 47.75 160 GLU A CA 1
ATOM 1296 C C . GLU A 1 160 ? -9.971 -21.573 -15.682 1.00 47.75 160 GLU A C 1
ATOM 1298 O O . GLU A 1 160 ? -9.222 -22.184 -14.925 1.00 47.75 160 GLU A O 1
ATOM 1303 N N . GLU A 1 161 ? -10.945 -20.767 -15.258 1.00 53.00 161 GLU A N 1
ATOM 1304 C CA . GLU A 1 161 ? -11.369 -20.542 -13.871 1.00 53.00 161 GLU A CA 1
ATOM 1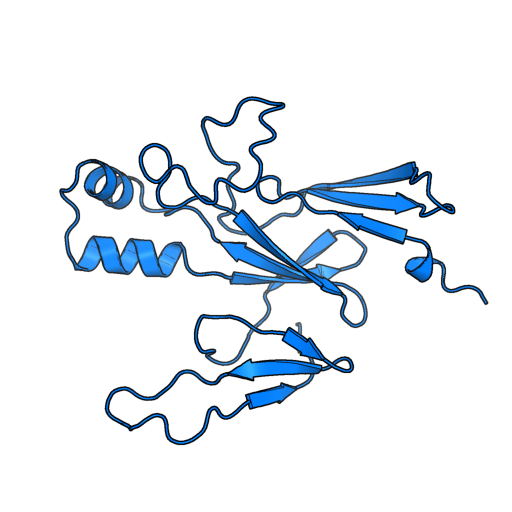305 C C . GLU A 1 161 ? -10.494 -19.565 -13.060 1.00 53.00 161 GLU A C 1
ATOM 1307 O O . GLU A 1 161 ? -9.403 -19.868 -12.571 1.00 53.00 161 GLU A O 1
ATOM 1312 N N . PHE A 1 162 ? -11.028 -18.357 -12.835 1.00 58.53 162 PHE A N 1
ATOM 1313 C CA . PHE A 1 162 ? -10.529 -17.421 -11.824 1.00 58.53 162 PHE A CA 1
ATOM 1314 C C . PHE A 1 162 ? -10.677 -18.084 -10.446 1.00 58.53 162 PHE A C 1
ATOM 1316 O O . PHE A 1 162 ? -11.721 -18.004 -9.801 1.00 58.53 162 PHE A O 1
ATOM 1323 N N . THR A 1 163 ? -9.640 -18.798 -10.014 1.00 63.69 163 THR A N 1
ATOM 1324 C CA . THR A 1 163 ? -9.643 -19.466 -8.714 1.00 63.69 163 THR A CA 1
ATOM 1325 C C . THR A 1 163 ? -9.306 -18.437 -7.644 1.00 63.69 163 THR A C 1
ATOM 1327 O O . THR A 1 163 ? -8.181 -17.930 -7.576 1.00 63.69 163 THR A O 1
ATOM 1330 N N . VAL A 1 164 ? -10.300 -18.118 -6.819 1.00 73.88 164 VAL A N 1
ATOM 1331 C CA . VAL A 1 164 ? -10.139 -17.270 -5.638 1.00 73.88 164 VAL A CA 1
ATOM 1332 C C . VAL A 1 164 ? -9.750 -18.151 -4.460 1.00 73.88 164 VAL A C 1
ATOM 1334 O O . VAL A 1 164 ? -10.399 -19.157 -4.176 1.00 73.88 164 VAL A O 1
ATOM 1337 N N . TYR A 1 165 ? -8.684 -17.762 -3.777 1.00 78.12 165 TYR A N 1
ATOM 1338 C CA . TYR A 1 165 ? -8.212 -18.397 -2.554 1.00 78.12 165 TYR A CA 1
ATOM 1339 C C . TYR A 1 165 ? -8.554 -17.511 -1.362 1.00 78.12 165 TYR A C 1
ATOM 1341 O O . TYR A 1 165 ? -8.654 -16.293 -1.512 1.00 78.12 165 TYR A O 1
ATOM 1349 N N . TRP A 1 166 ? -8.718 -18.124 -0.187 1.00 78.06 166 TRP A N 1
ATOM 1350 C CA . TRP A 1 166 ? -8.927 -17.398 1.061 1.00 78.06 166 TRP A CA 1
ATOM 1351 C C . TRP A 1 166 ? -8.127 -17.980 2.222 1.00 78.06 166 TRP A C 1
ATOM 1353 O O . TRP A 1 166 ? -7.817 -19.173 2.26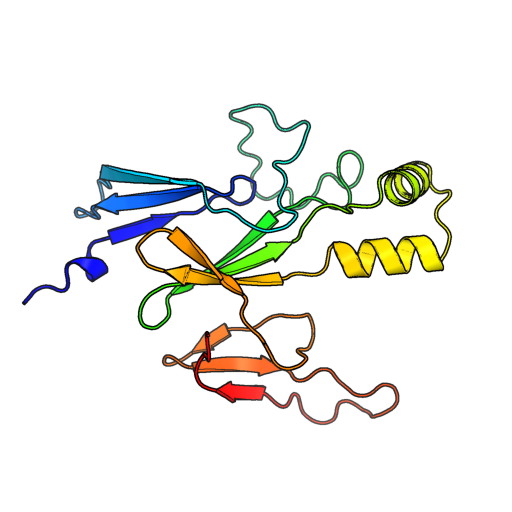1 1.00 78.06 166 TRP A O 1
ATOM 1363 N N . GLY A 1 167 ? -7.815 -17.131 3.196 1.00 76.88 167 GLY A N 1
ATOM 1364 C CA . GLY A 1 167 ? -7.032 -17.500 4.368 1.00 76.88 167 GLY A CA 1
ATOM 1365 C C . GLY A 1 167 ? -7.068 -16.433 5.457 1.00 76.88 167 GLY A C 1
ATOM 1366 O O . GLY A 1 167 ? -7.620 -15.349 5.262 1.00 76.88 167 GLY A O 1
ATOM 1367 N N . ALA A 1 168 ? -6.483 -16.772 6.604 1.00 74.19 168 ALA A N 1
ATOM 1368 C CA . ALA A 1 168 ? -6.230 -15.836 7.694 1.00 74.19 168 ALA A CA 1
ATOM 1369 C C . ALA A 1 168 ? -4.829 -15.230 7.545 1.00 74.19 168 ALA A C 1
ATOM 1371 O O . ALA A 1 168 ? -3.916 -15.899 7.046 1.00 74.19 168 ALA A O 1
ATOM 1372 N N . LEU A 1 169 ? -4.663 -13.986 7.995 1.00 68.19 169 LEU A N 1
ATOM 1373 C CA . LEU A 1 169 ? -3.360 -13.335 8.029 1.00 68.19 169 LEU A CA 1
ATOM 1374 C C . LEU A 1 169 ? -2.419 -14.104 8.965 1.00 68.19 169 LEU A C 1
ATOM 1376 O O . LEU A 1 169 ? -2.803 -14.480 10.072 1.00 68.19 169 LEU A O 1
ATOM 1380 N N . LYS A 1 170 ? -1.179 -14.313 8.525 1.00 65.12 170 LYS A N 1
ATOM 1381 C CA . LYS A 1 170 ? -0.072 -14.680 9.407 1.00 65.12 170 LYS A CA 1
ATOM 1382 C C . LYS A 1 170 ? 0.910 -13.521 9.411 1.00 65.12 170 LYS A C 1
ATOM 1384 O O . LYS A 1 170 ? 1.323 -13.073 8.346 1.00 65.12 170 LYS A O 1
ATOM 1389 N N . PHE A 1 171 ? 1.238 -13.043 10.596 1.00 62.91 171 PHE A N 1
ATOM 1390 C CA . PHE A 1 171 ? 2.254 -12.031 10.833 1.00 62.91 171 PHE A CA 1
ATOM 1391 C C . PHE A 1 171 ? 3.171 -12.572 11.933 1.00 62.91 171 PHE A C 1
ATOM 1393 O O . PHE A 1 171 ? 2.678 -13.209 12.869 1.00 62.91 171 PHE A O 1
ATOM 1400 N N . ASP A 1 172 ? 4.480 -12.398 11.751 1.00 51.12 172 ASP A N 1
ATOM 1401 C CA . ASP A 1 172 ? 5.525 -12.801 12.702 1.00 51.12 172 ASP A CA 1
ATOM 1402 C C . ASP A 1 172 ? 5.876 -11.650 13.656 1.00 51.12 172 ASP A C 1
ATOM 1404 O O . ASP A 1 172 ? 5.901 -10.482 13.194 1.00 51.12 172 ASP A O 1
#

Foldseek 3Di:
DPDQVVQWDWDDFWQAQKIWIWRRDPPDTHTPDIDGADDPQRDRDPPDDPPPPDDPPVDPCLRAVQHWTFDDWADAPQFTKIKIFHFQPPPVLVVCVSVVNHDPVSVVSRCVRGQIAIWTQGPVNYTFHFDDDAFDSPDWDQDPNKTKTFHDDDPPDPPPDRDIDIDHTDTD

Mean predicted aligned error: 8.64 Å

Organism: NCBI:txid686796

Nearest PDB structures (foldseek):
  3scy-assembly1_A  TM=4.146E-01  e=1.686E-01  Bacteroides fragilis NCTC 9343
  4a0l-assembly2_C  TM=4.280E-01  e=2.209E+00  Homo sapiens
  7bj4-assembly1_A  TM=3.130E-01  e=4.087E+00  Halalkalicoccus jeotgali B3
  8g46-assembly1_A  TM=2.788E-01  e=2.922E+00  Homo sapiens

Sequence (172 aa):
MVDEAANKLFVVFQNEPVLYTYAWNDGEPQLESSKRIELPGFEENKGWEVGQIQMAQITDQSTEPFPARIQALEAVENGFLLSYSTRPLDEDNYTRYINKEATADGFKQIIAETRPKTVFLDSEANVFPVDFPPMHYESFQIIEDKIHWMKKPNPGEEAEEFTVYWGALKFD

Solvent-accessible surface area (backbone atoms only — not comparable to full-atom values): 10432 Å² tot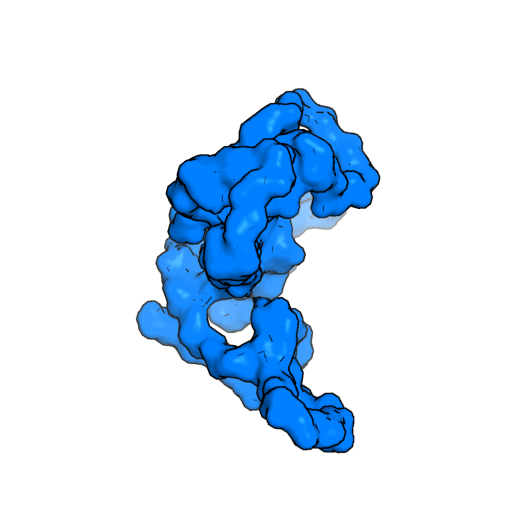al; per-residue (Å²): 132,83,63,73,69,80,40,49,44,80,47,68,51,47,58,44,63,37,46,34,36,22,44,49,52,95,88,59,68,42,84,74,48,75,45,75,40,81,53,89,65,57,50,68,58,85,90,69,61,92,83,73,80,67,86,82,72,90,58,56,62,90,82,46,73,55,58,23,31,51,75,47,79,42,84,52,94,82,32,29,41,39,30,30,26,18,34,57,83,55,61,66,50,50,50,28,44,77,72,74,66,50,48,77,65,44,48,51,49,42,53,63,53,31,42,63,44,56,30,37,31,40,87,84,48,51,71,36,75,46,84,73,75,76,37,38,91,65,49,72,46,80,54,95,90,23,47,34,32,37,60,51,78,62,91,92,56,81,82,78,68,90,56,73,46,74,47,74,92,67,75,126

Secondary structure (DSSP, 8-state):
---GGGGEEEEEETTEEEEEEEE--TT--EEEEEEE---TT--PPTT--TT---SS----TTT-SS--EEEEEEEETTEEEEEEE---S-HHHHHHHHTT---HHHHHHHHHHHS-EEEEEETT--EEE--PPPEEEEEEEEETTEEEEEEPPPTTS---S--EEEE-----

pLDDT: mean 80.72, std 14.05, range [40.97, 94.19]